Protein AF-A0A960PMR4-F1 (afdb_monomer_lite)

pLDDT: mean 89.42, std 12.87, range [37.19, 98.0]

Radius of gyration: 15.46 Å; chains: 1; bounding box: 34×20×46 Å

Sequence (69 aa):
ERTLKRFDRAQLNQLNFEIDRHLIEVRAEQVPVDDRAAIQKRNRTIQRLNGCRIMLQAYLSRLGRTGKA

Secondary structure (DSSP, 8-state):
-TTGGGS-HHHHHHHHHHHHHHHHHHHH----TT-HHHHHHHHHHHHHHHHHHHHHHHHHHHHHHHT--

Foldseek 3Di:
DVVCVVDDPVRLVVVLVVLVVVLVVLVPDDDPPPPPVSVVVSVVSNVVSVVVNVVSVVVSVVVVVVVPD

Structure (mmCIF, N/CA/C/O backbone):
data_AF-A0A960PMR4-F1
#
_entry.id   AF-A0A960PMR4-F1
#
loop_
_atom_site.group_PDB
_atom_site.id
_atom_site.type_symbol
_atom_site.label_atom_id
_atom_site.label_alt_id
_atom_site.label_comp_id
_atom_site.label_asym_id
_atom_site.label_entity_id
_atom_site.label_seq_id
_atom_site.pdbx_PDB_ins_code
_atom_site.Cartn_x
_atom_site.Cartn_y
_atom_site.Cartn_z
_atom_site.occupancy
_atom_site.B_iso_or_equiv
_atom_site.auth_seq_id
_atom_site.auth_comp_id
_atom_site.auth_asym_id
_atom_site.auth_atom_id
_atom_site.pdbx_PDB_model_num
ATOM 1 N N . GLU A 1 1 ? -8.314 13.274 8.512 1.00 57.28 1 GLU A N 1
ATOM 2 C CA . GLU A 1 1 ? -9.160 12.549 9.495 1.00 57.28 1 GLU A CA 1
ATOM 3 C C . GLU A 1 1 ? -10.669 12.752 9.318 1.00 57.28 1 GLU A C 1
ATOM 5 O O . GLU A 1 1 ? -11.390 11.768 9.392 1.00 57.28 1 GLU A O 1
ATOM 10 N N . ARG A 1 2 ? -11.178 13.971 9.048 1.00 65.06 2 ARG A N 1
ATOM 11 C CA . ARG A 1 2 ? -12.631 14.222 8.879 1.00 65.06 2 ARG A CA 1
ATOM 12 C C . ARG A 1 2 ? -13.319 13.373 7.796 1.00 65.06 2 ARG A C 1
ATOM 14 O O . ARG A 1 2 ? -14.468 13.001 7.990 1.00 65.06 2 ARG A O 1
ATOM 21 N N . THR A 1 3 ? -12.628 13.037 6.707 1.00 71.88 3 THR A N 1
ATOM 22 C CA . THR A 1 3 ? -13.186 12.234 5.603 1.00 71.88 3 THR A CA 1
ATOM 23 C C . THR A 1 3 ? -13.522 10.798 6.016 1.00 71.88 3 THR A C 1
ATOM 25 O O . THR A 1 3 ? -14.555 10.283 5.613 1.00 71.88 3 THR A O 1
ATOM 28 N N . LEU A 1 4 ? -12.699 10.170 6.865 1.00 78.00 4 LEU A N 1
ATOM 29 C CA . LEU A 1 4 ? -12.883 8.769 7.273 1.00 78.00 4 LEU A CA 1
ATOM 30 C C . LEU A 1 4 ? -14.009 8.583 8.302 1.00 78.00 4 LEU A C 1
ATOM 32 O O . LEU A 1 4 ? -14.565 7.499 8.405 1.00 78.00 4 LEU A O 1
ATOM 36 N N . LYS A 1 5 ? -14.386 9.649 9.023 1.00 76.88 5 LYS A N 1
ATOM 37 C CA . LYS A 1 5 ? -15.437 9.623 10.057 1.00 76.88 5 LYS A CA 1
ATOM 38 C C . LYS A 1 5 ? -16.849 9.367 9.521 1.00 76.88 5 LYS A C 1
ATOM 40 O O . LYS A 1 5 ? -17.746 9.119 10.314 1.00 76.88 5 LYS A O 1
ATOM 45 N N . ARG A 1 6 ? -17.059 9.500 8.208 1.00 84.56 6 ARG A N 1
ATOM 46 C CA . ARG A 1 6 ? -18.369 9.307 7.563 1.00 84.56 6 ARG A CA 1
ATOM 47 C C . ARG A 1 6 ? -18.618 7.870 7.114 1.00 84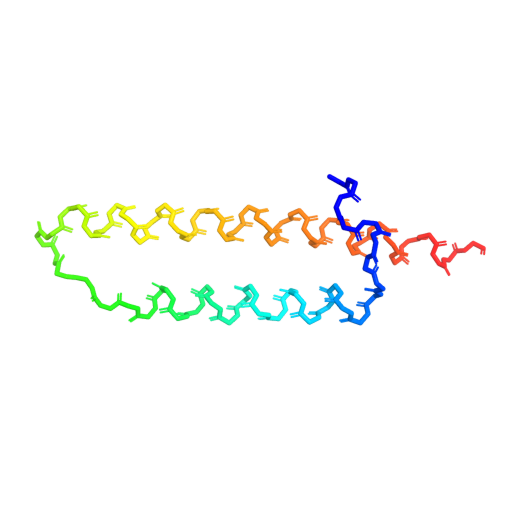.56 6 ARG A C 1
ATOM 49 O O . ARG A 1 6 ? -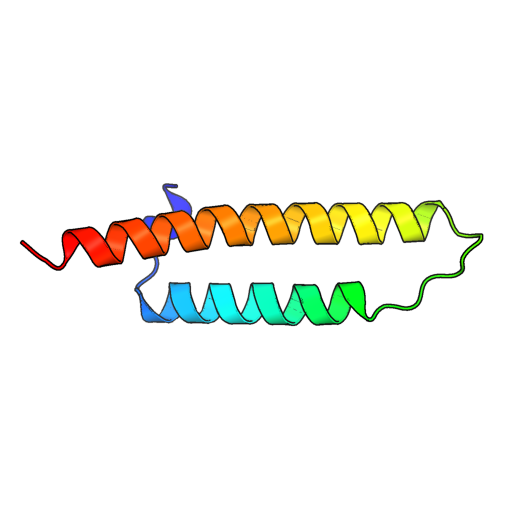19.723 7.576 6.681 1.00 84.56 6 ARG A O 1
ATOM 56 N N . PHE A 1 7 ? -17.600 7.019 7.182 1.00 86.12 7 PHE A N 1
ATOM 57 C CA . PHE A 1 7 ? -17.694 5.630 6.767 1.00 86.12 7 PHE A CA 1
ATOM 58 C C . PHE A 1 7 ? -17.911 4.734 7.979 1.00 86.12 7 PHE A C 1
ATOM 60 O O . PHE A 1 7 ? -17.302 4.941 9.033 1.00 86.12 7 PHE A O 1
ATOM 67 N N . ASP A 1 8 ? -18.752 3.720 7.816 1.00 88.81 8 ASP A N 1
ATOM 68 C CA . ASP A 1 8 ? -18.873 2.655 8.800 1.00 88.81 8 ASP A CA 1
ATOM 69 C C . ASP A 1 8 ? -17.642 1.725 8.773 1.00 88.81 8 ASP A C 1
ATOM 71 O O . ASP A 1 8 ? -16.755 1.808 7.914 1.00 88.81 8 ASP A O 1
ATOM 75 N N . ARG A 1 9 ? -17.564 0.812 9.745 1.00 88.25 9 ARG A N 1
ATOM 76 C CA . ARG A 1 9 ? -16.423 -0.101 9.862 1.00 88.25 9 ARG A CA 1
ATOM 77 C C . ARG A 1 9 ? -16.273 -1.027 8.651 1.00 88.25 9 ARG A C 1
ATOM 79 O O . ARG A 1 9 ? -15.138 -1.320 8.274 1.00 88.25 9 ARG A O 1
ATOM 86 N N . ALA A 1 10 ? -17.373 -1.493 8.066 1.00 90.31 10 ALA A N 1
ATOM 87 C CA . ALA A 1 10 ? -17.346 -2.397 6.922 1.00 90.31 10 ALA A CA 1
ATOM 88 C C . ALA A 1 10 ? -16.824 -1.674 5.673 1.00 90.31 10 ALA A C 1
ATOM 90 O O . ALA A 1 10 ? -15.930 -2.181 5.000 1.00 90.31 10 ALA A O 1
ATOM 91 N N . GLN A 1 11 ? -17.283 -0.447 5.435 1.00 92.50 11 GLN A N 1
ATOM 92 C CA . GLN A 1 11 ? -16.813 0.424 4.362 1.00 92.50 11 GLN A CA 1
ATOM 93 C C . GLN A 1 11 ? -15.325 0.757 4.504 1.00 92.50 11 GLN A C 1
ATOM 95 O O . GLN A 1 11 ? -14.587 0.731 3.521 1.00 92.50 11 GLN A O 1
ATOM 100 N N . LEU A 1 12 ? -14.851 1.026 5.725 1.00 93.56 12 LEU A N 1
ATOM 101 C CA . LEU A 1 12 ? -13.427 1.269 5.973 1.00 93.56 12 LEU A CA 1
ATOM 102 C C . LEU A 1 12 ? -12.574 0.008 5.757 1.00 93.56 12 LEU A C 1
ATOM 104 O O . LEU A 1 12 ? -11.460 0.109 5.244 1.00 93.56 12 LEU A O 1
ATOM 108 N N . ASN A 1 13 ? -13.079 -1.173 6.124 1.00 91.94 13 ASN A N 1
ATOM 109 C CA . ASN A 1 13 ? -12.403 -2.442 5.845 1.00 91.94 13 ASN A CA 1
ATOM 110 C C . ASN A 1 13 ? -12.351 -2.724 4.332 1.00 91.94 13 ASN A C 1
ATOM 112 O O . ASN A 1 13 ? -11.292 -3.103 3.833 1.00 91.94 13 ASN A O 1
ATOM 116 N N . GLN A 1 14 ? -13.446 -2.479 3.599 1.00 94.81 14 GLN A N 1
ATOM 117 C CA . GLN A 1 14 ? -13.476 -2.596 2.137 1.00 94.81 14 GLN A CA 1
ATOM 118 C C . GLN A 1 14 ? -12.478 -1.635 1.491 1.00 94.81 14 GLN A C 1
ATOM 120 O O . GLN A 1 14 ? -11.710 -2.030 0.620 1.00 94.81 14 GLN A O 1
ATOM 125 N N . LEU A 1 15 ? -12.429 -0.384 1.956 1.00 94.50 15 LEU A N 1
ATOM 126 C CA . LEU A 1 15 ? -11.459 0.590 1.469 1.00 94.50 15 LEU A CA 1
ATOM 127 C C . LEU A 1 15 ? -10.016 0.121 1.708 1.00 94.50 15 LEU A C 1
ATOM 129 O O . LEU A 1 15 ? -9.170 0.294 0.836 1.00 94.50 15 LEU A O 1
ATOM 133 N N . ASN A 1 16 ? -9.727 -0.497 2.860 1.00 94.44 16 ASN A N 1
ATOM 134 C CA . ASN A 1 16 ? -8.403 -1.062 3.119 1.00 94.44 16 ASN A CA 1
ATOM 135 C C . ASN A 1 16 ? -8.076 -2.199 2.141 1.00 94.44 16 ASN A C 1
ATOM 137 O O . ASN A 1 16 ? -6.972 -2.228 1.604 1.00 94.44 16 ASN A O 1
ATOM 141 N N . PHE A 1 17 ? -9.034 -3.095 1.890 1.00 96.12 17 PHE A N 1
ATOM 142 C CA . PHE A 1 17 ? -8.879 -4.178 0.921 1.00 96.12 17 PHE A CA 1
ATOM 143 C C . PHE A 1 17 ? -8.579 -3.651 -0.490 1.00 96.12 17 PHE A C 1
ATOM 145 O O . PHE A 1 17 ? -7.622 -4.099 -1.113 1.00 96.12 17 PHE A O 1
ATOM 152 N N . GLU A 1 18 ? -9.332 -2.661 -0.975 1.00 97.31 18 GLU A N 1
ATOM 153 C CA . GLU A 1 18 ? -9.103 -2.089 -2.310 1.00 97.31 18 GLU A CA 1
ATOM 154 C C . GLU A 1 18 ? -7.741 -1.391 -2.422 1.00 97.31 18 GLU A C 1
ATOM 156 O O . GLU A 1 18 ? -7.062 -1.520 -3.440 1.00 97.31 18 GLU A O 1
ATOM 161 N N . ILE A 1 19 ? -7.297 -0.691 -1.369 1.00 96.81 19 ILE A N 1
ATOM 162 C CA . ILE A 1 19 ? -5.956 -0.085 -1.333 1.00 96.81 19 ILE A CA 1
ATOM 163 C C . ILE A 1 19 ? -4.872 -1.168 -1.415 1.00 96.81 19 ILE A C 1
ATOM 165 O O . ILE A 1 19 ? -3.901 -1.004 -2.158 1.00 96.81 19 ILE A O 1
ATOM 169 N N . ASP A 1 20 ? -5.030 -2.268 -0.674 1.00 96.62 20 ASP A N 1
ATOM 170 C CA . ASP A 1 20 ? -4.096 -3.396 -0.703 1.00 96.62 20 ASP A CA 1
ATOM 171 C C . ASP A 1 20 ? -4.081 -4.072 -2.087 1.00 96.62 20 ASP A C 1
ATOM 173 O O . ASP A 1 20 ? -3.004 -4.327 -2.631 1.00 96.62 20 ASP A O 1
ATOM 177 N N . ARG A 1 21 ? -5.252 -4.279 -2.704 1.00 97.56 21 ARG A N 1
ATOM 178 C CA . ARG A 1 21 ? -5.377 -4.826 -4.064 1.00 97.56 21 ARG A CA 1
ATOM 179 C C . ARG A 1 21 ? -4.660 -3.952 -5.094 1.00 97.56 21 ARG A C 1
ATOM 181 O O . ARG A 1 21 ? -3.812 -4.450 -5.831 1.00 97.56 21 ARG A O 1
ATOM 188 N N . HIS A 1 22 ? -4.919 -2.645 -5.101 1.00 97.25 22 HIS A N 1
ATOM 189 C CA . HIS A 1 22 ? -4.245 -1.723 -6.019 1.00 97.25 22 HIS A CA 1
ATOM 190 C C . HIS A 1 22 ? -2.736 -1.630 -5.773 1.00 97.25 22 HIS A C 1
ATOM 192 O O . HIS A 1 22 ? -1.968 -1.485 -6.722 1.00 97.25 22 HIS A O 1
ATOM 198 N N . LEU A 1 23 ? -2.268 -1.739 -4.526 1.00 97.38 23 LEU A N 1
ATOM 199 C CA . LEU A 1 23 ? -0.831 -1.804 -4.246 1.00 97.38 23 LEU A CA 1
ATOM 200 C C . LEU A 1 23 ? -0.171 -3.025 -4.892 1.00 97.38 23 LEU A C 1
ATOM 202 O O . LEU A 1 23 ? 0.961 -2.912 -5.363 1.00 97.38 23 LEU A O 1
ATOM 206 N N . ILE A 1 24 ? -0.849 -4.174 -4.898 1.00 97.44 24 ILE A N 1
ATOM 207 C CA . ILE A 1 24 ? -0.359 -5.390 -5.557 1.00 97.44 24 ILE A CA 1
ATOM 2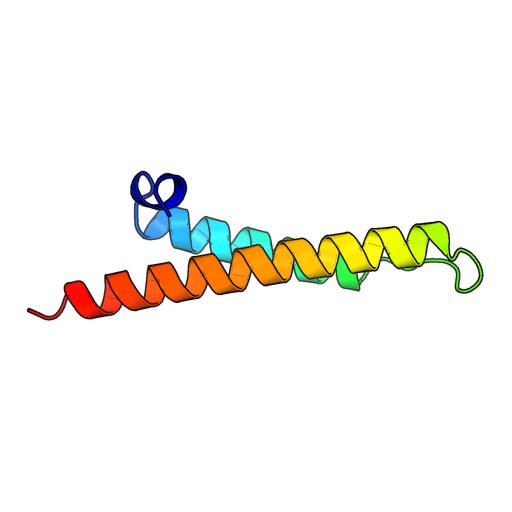08 C C . ILE A 1 24 ? -0.302 -5.174 -7.070 1.00 97.44 24 ILE A C 1
ATOM 210 O O . ILE A 1 24 ? 0.745 -5.405 -7.670 1.00 97.44 24 ILE A O 1
ATOM 214 N N . GLU A 1 25 ? -1.377 -4.660 -7.667 1.00 97.38 25 GLU A N 1
ATOM 215 C CA . GLU A 1 25 ? -1.463 -4.389 -9.109 1.00 97.38 25 GLU A CA 1
ATOM 216 C C . GLU A 1 25 ? -0.356 -3.435 -9.581 1.00 97.38 25 GLU A C 1
ATOM 218 O O . GLU A 1 25 ? 0.402 -3.760 -10.493 1.00 97.38 25 GLU A O 1
ATOM 223 N N . VAL A 1 26 ? -0.173 -2.302 -8.894 1.00 96.75 26 VAL A N 1
ATOM 224 C CA . VAL A 1 26 ? 0.860 -1.309 -9.243 1.00 96.75 26 VAL A CA 1
ATOM 225 C C . VAL A 1 26 ? 2.277 -1.857 -9.034 1.00 96.75 26 VAL A C 1
ATOM 227 O O . VAL A 1 26 ? 3.209 -1.447 -9.718 1.00 96.75 26 VAL A O 1
ATOM 230 N N . ARG A 1 27 ? 2.487 -2.781 -8.090 1.00 95.88 27 ARG A N 1
ATOM 231 C CA . ARG A 1 27 ? 3.793 -3.442 -7.911 1.00 95.88 27 ARG A CA 1
ATOM 232 C C . ARG A 1 27 ? 4.068 -4.495 -8.980 1.00 95.88 27 ARG A C 1
ATOM 234 O O . ARG A 1 27 ? 5.233 -4.713 -9.301 1.00 95.88 27 ARG A O 1
ATOM 241 N N . ALA A 1 28 ? 3.023 -5.133 -9.497 1.00 96.62 28 ALA A N 1
ATOM 242 C CA . ALA A 1 28 ? 3.115 -6.125 -10.560 1.00 96.62 28 ALA A CA 1
ATOM 243 C C . ALA A 1 28 ? 3.304 -5.495 -11.952 1.00 96.62 28 ALA A C 1
ATOM 245 O O . ALA A 1 28 ? 3.757 -6.187 -12.863 1.00 96.62 28 ALA A O 1
ATOM 246 N N . GLU A 1 29 ? 3.006 -4.200 -12.122 1.00 94.38 29 GLU A N 1
ATOM 247 C CA . GLU A 1 29 ? 3.280 -3.471 -13.366 1.00 94.38 29 GLU A CA 1
ATOM 248 C C . GLU A 1 29 ? 4.755 -3.583 -13.768 1.00 94.38 29 GLU A C 1
ATOM 250 O O . GLU A 1 29 ? 5.662 -3.065 -13.096 1.00 94.38 29 GLU A O 1
ATOM 255 N N . GLN A 1 30 ? 4.987 -4.216 -14.918 1.00 93.00 30 GLN A N 1
ATOM 256 C CA . GLN A 1 30 ? 6.284 -4.198 -15.571 1.00 93.00 30 GLN A CA 1
ATOM 257 C C . GLN A 1 30 ? 6.487 -2.853 -16.259 1.00 93.00 30 GLN A C 1
ATOM 259 O O . GLN A 1 30 ? 5.679 -2.420 -17.076 1.00 93.00 30 GLN A O 1
ATOM 264 N N . VAL A 1 31 ? 7.585 -2.194 -15.908 1.00 93.88 31 VAL A N 1
ATOM 265 C CA . VAL A 1 31 ? 7.991 -0.915 -16.483 1.00 93.88 31 VAL A CA 1
ATOM 266 C C . VAL A 1 31 ? 9.370 -1.115 -17.106 1.00 93.88 31 VAL A C 1
ATOM 268 O O . VAL A 1 31 ? 10.221 -1.713 -16.436 1.00 93.88 31 VAL A O 1
ATOM 271 N N . PRO A 1 32 ? 9.610 -0.644 -18.344 1.00 94.94 32 PRO A N 1
ATOM 272 C CA . PRO A 1 32 ? 10.934 -0.682 -18.954 1.00 94.94 32 PRO A CA 1
ATOM 273 C C . PRO A 1 32 ? 11.988 -0.050 -18.039 1.00 94.94 32 PRO A C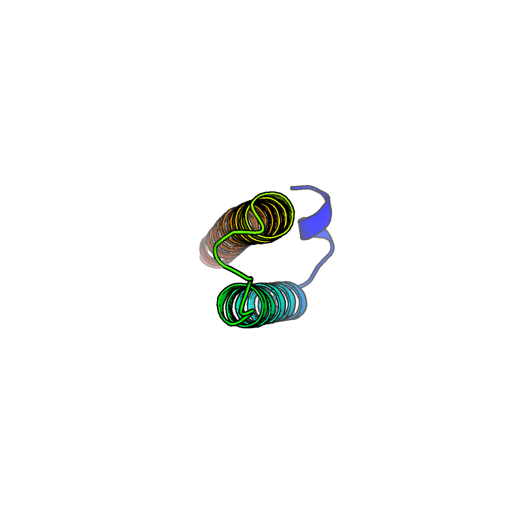 1
ATOM 275 O O . PRO A 1 32 ? 11.746 0.977 -17.404 1.00 94.94 32 PRO A O 1
ATOM 278 N N . VAL A 1 33 ? 13.156 -0.683 -17.939 1.00 92.44 33 VAL A N 1
ATOM 279 C CA . VAL A 1 33 ? 14.204 -0.305 -16.971 1.00 92.44 33 VAL A CA 1
ATOM 280 C C . VAL A 1 33 ? 14.827 1.058 -17.298 1.00 92.44 33 VAL A C 1
ATOM 282 O O . VAL A 1 33 ? 15.303 1.769 -16.413 1.00 92.44 33 VAL A O 1
ATOM 285 N N . ASP A 1 34 ? 14.805 1.436 -18.568 1.00 96.44 34 ASP A N 1
ATOM 286 C CA . ASP A 1 34 ? 15.303 2.695 -19.109 1.00 96.44 34 ASP A CA 1
ATOM 287 C C . ASP A 1 34 ? 14.267 3.833 -19.064 1.00 96.44 34 ASP A C 1
ATOM 289 O O . ASP A 1 34 ? 14.649 5.009 -19.064 1.00 96.44 34 ASP A O 1
ATOM 293 N N . ASP A 1 35 ? 12.975 3.524 -18.914 1.00 96.31 35 ASP A N 1
ATOM 294 C CA . ASP A 1 35 ? 11.920 4.528 -18.758 1.00 96.31 35 ASP A CA 1
ATOM 295 C C . ASP A 1 35 ? 11.855 5.066 -17.319 1.00 96.31 35 ASP A C 1
ATOM 297 O O . ASP A 1 35 ? 11.015 4.714 -16.479 1.00 96.31 35 ASP A O 1
ATOM 301 N N . ARG A 1 36 ? 12.760 6.005 -17.034 1.00 96.38 36 ARG A N 1
ATOM 302 C CA . ARG A 1 36 ? 12.830 6.697 -15.741 1.00 96.38 36 ARG A CA 1
ATOM 303 C C . ARG A 1 36 ? 11.522 7.402 -15.376 1.00 96.38 36 ARG A C 1
ATOM 305 O O . ARG A 1 36 ? 11.192 7.477 -14.190 1.00 96.38 36 ARG A O 1
ATOM 312 N N . ALA A 1 37 ? 10.783 7.930 -16.351 1.00 96.56 37 ALA A N 1
ATOM 313 C CA . ALA A 1 37 ? 9.558 8.678 -16.088 1.00 96.56 37 ALA A CA 1
ATOM 314 C C . ALA A 1 37 ? 8.443 7.745 -15.595 1.00 96.56 37 ALA A C 1
ATOM 316 O O . ALA A 1 37 ? 7.790 8.039 -14.582 1.00 96.56 37 ALA A O 1
ATOM 317 N N . ALA A 1 38 ? 8.272 6.596 -16.251 1.00 95.62 38 ALA A N 1
ATOM 318 C CA . ALA A 1 38 ? 7.319 5.574 -15.842 1.00 95.62 38 ALA A CA 1
ATOM 319 C C . ALA A 1 38 ? 7.689 4.956 -14.483 1.00 95.62 38 ALA A C 1
ATOM 321 O O . ALA A 1 38 ? 6.820 4.840 -13.612 1.00 95.62 38 ALA A O 1
ATOM 322 N N . ILE A 1 39 ? 8.976 4.677 -14.231 1.00 97.19 39 ILE A N 1
ATOM 323 C CA . ILE A 1 39 ? 9.450 4.167 -12.931 1.00 97.19 39 ILE A CA 1
ATOM 324 C C . ILE A 1 39 ? 9.096 5.145 -11.806 1.00 97.19 39 ILE A C 1
ATOM 326 O O . ILE A 1 39 ? 8.526 4.760 -10.780 1.00 97.19 39 ILE A O 1
ATOM 330 N N . GLN A 1 40 ? 9.389 6.433 -11.994 1.00 97.25 40 GLN A N 1
ATOM 331 C CA . GLN A 1 40 ? 9.061 7.448 -10.997 1.00 97.25 40 GLN A CA 1
ATOM 332 C C . GLN A 1 40 ? 7.548 7.581 -10.788 1.00 97.25 40 GLN A C 1
ATOM 334 O O . GLN A 1 40 ? 7.097 7.730 -9.651 1.00 97.25 40 GLN A O 1
ATOM 339 N N . LYS A 1 41 ? 6.744 7.514 -11.858 1.00 96.88 41 LYS A N 1
ATOM 340 C CA . LYS A 1 41 ? 5.277 7.551 -11.767 1.00 96.88 41 LYS A CA 1
ATOM 341 C C . LYS A 1 41 ? 4.737 6.375 -10.946 1.00 96.88 41 LYS A C 1
ATOM 343 O O . LYS A 1 41 ? 3.909 6.603 -10.056 1.00 96.88 41 LYS A O 1
ATOM 348 N N . ARG A 1 42 ? 5.235 5.158 -11.185 1.00 97.06 42 ARG A N 1
ATOM 349 C CA . ARG A 1 42 ? 4.887 3.958 -10.408 1.00 97.06 42 ARG A CA 1
ATOM 350 C C . ARG A 1 42 ? 5.257 4.135 -8.936 1.00 97.06 42 ARG A C 1
ATOM 352 O O . ARG A 1 42 ? 4.401 4.005 -8.062 1.00 97.06 42 ARG A O 1
ATOM 359 N N . ASN A 1 43 ? 6.489 4.562 -8.653 1.00 96.81 43 ASN A N 1
ATOM 360 C CA . ASN A 1 43 ? 6.975 4.765 -7.284 1.00 96.81 43 ASN A CA 1
ATOM 361 C C . ASN A 1 43 ? 6.165 5.824 -6.519 1.00 96.81 43 ASN A C 1
ATOM 363 O O .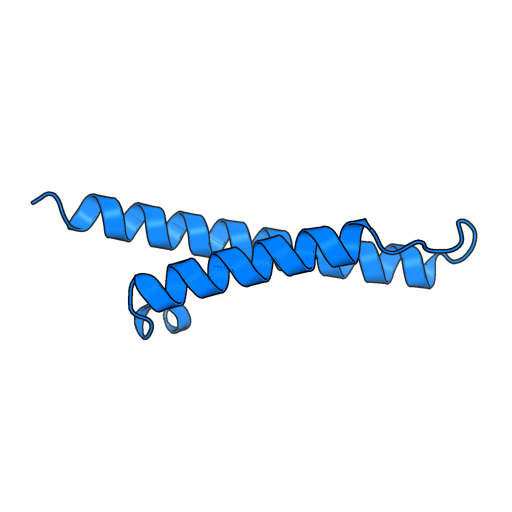 ASN A 1 43 ? 5.782 5.594 -5.371 1.00 96.81 43 ASN A O 1
ATOM 367 N N . ARG A 1 44 ? 5.820 6.952 -7.159 1.00 97.75 44 ARG A N 1
ATOM 368 C CA . ARG A 1 44 ? 4.946 7.980 -6.562 1.00 97.75 44 ARG A CA 1
ATOM 369 C C . ARG A 1 44 ? 3.551 7.445 -6.247 1.00 97.75 44 ARG A C 1
ATOM 371 O O . ARG A 1 44 ? 2.926 7.866 -5.276 1.00 97.75 44 ARG A O 1
ATOM 378 N N . THR A 1 45 ? 3.030 6.543 -7.070 1.00 97.12 45 THR A N 1
ATOM 379 C CA . THR A 1 45 ? 1.719 5.921 -6.842 1.00 97.12 45 THR A CA 1
ATOM 380 C C . THR A 1 45 ? 1.775 4.964 -5.655 1.00 97.12 45 THR A C 1
ATOM 382 O O . THR A 1 45 ? 0.966 5.100 -4.739 1.00 97.12 45 THR A O 1
ATOM 385 N N . ILE A 1 46 ? 2.800 4.110 -5.591 1.00 97.81 46 ILE A N 1
ATOM 386 C CA . ILE A 1 46 ? 3.056 3.223 -4.446 1.00 97.81 46 ILE A CA 1
ATOM 387 C C . ILE A 1 46 ? 3.194 4.027 -3.147 1.00 97.81 46 ILE A C 1
ATOM 389 O O . ILE A 1 46 ? 2.577 3.687 -2.138 1.00 97.81 46 ILE A O 1
ATOM 393 N N . GLN A 1 47 ? 3.970 5.114 -3.160 1.00 98.00 47 GLN A N 1
ATOM 394 C CA . GLN A 1 47 ? 4.172 5.954 -1.979 1.00 98.00 47 GLN A CA 1
ATOM 395 C C . GLN A 1 47 ? 2.856 6.560 -1.475 1.00 98.00 47 GLN A C 1
ATOM 397 O O . GLN A 1 47 ? 2.585 6.526 -0.274 1.00 98.00 47 GLN A O 1
ATOM 402 N N . ARG A 1 48 ? 2.016 7.073 -2.383 1.00 97.00 48 ARG A N 1
ATOM 403 C CA . ARG A 1 48 ? 0.705 7.640 -2.030 1.00 97.00 48 ARG A CA 1
ATOM 404 C C . ARG A 1 48 ? -0.225 6.587 -1.430 1.00 97.00 48 ARG A C 1
ATOM 406 O O . ARG A 1 48 ? -0.786 6.825 -0.363 1.00 97.00 48 ARG A O 1
ATOM 413 N N . LEU A 1 49 ? -0.334 5.419 -2.062 1.00 96.94 49 LEU A N 1
ATOM 414 C CA . LEU A 1 49 ? -1.178 4.325 -1.575 1.00 96.94 49 LEU A CA 1
ATOM 415 C C . LEU A 1 49 ? -0.721 3.807 -0.203 1.00 96.94 49 LEU A C 1
ATOM 417 O O . LEU A 1 49 ? -1.550 3.621 0.686 1.00 96.94 49 LEU A O 1
ATOM 421 N N . ASN A 1 50 ? 0.590 3.663 0.017 1.00 97.38 50 ASN A N 1
ATOM 422 C CA . ASN A 1 50 ? 1.132 3.307 1.332 1.00 97.38 50 ASN A CA 1
ATOM 423 C C . ASN A 1 50 ? 0.783 4.355 2.400 1.00 97.38 50 ASN A C 1
ATOM 425 O O . ASN A 1 50 ? 0.396 3.990 3.509 1.00 97.38 50 ASN A O 1
ATOM 429 N N . GLY A 1 51 ? 0.872 5.649 2.072 1.00 95.69 51 GLY A N 1
ATOM 430 C CA . GLY A 1 51 ? 0.462 6.726 2.976 1.00 95.69 51 GLY A CA 1
ATOM 431 C C . GLY A 1 51 ? -1.017 6.628 3.364 1.00 95.69 51 GLY A C 1
ATOM 432 O O . GLY A 1 51 ? -1.350 6.653 4.550 1.00 95.69 51 GLY A O 1
ATOM 433 N N . CYS A 1 52 ? -1.900 6.430 2.380 1.00 94.38 52 CYS A N 1
ATOM 434 C CA . CYS A 1 52 ? -3.330 6.219 2.615 1.00 94.38 52 CYS A CA 1
ATOM 435 C C . CYS A 1 52 ? -3.593 5.000 3.509 1.00 94.38 52 CYS A C 1
ATOM 437 O O . CYS A 1 52 ? -4.354 5.100 4.474 1.00 94.38 52 CYS A O 1
ATOM 439 N N . ARG A 1 53 ? -2.924 3.875 3.231 1.00 95.00 53 ARG A N 1
ATOM 440 C CA . ARG A 1 53 ? -3.025 2.635 4.009 1.00 95.00 53 ARG A CA 1
ATOM 441 C C . ARG A 1 53 ? -2.641 2.846 5.471 1.00 95.00 53 ARG A C 1
ATOM 443 O O . ARG A 1 53 ? -3.403 2.473 6.357 1.00 95.00 53 ARG A O 1
ATOM 450 N N . ILE A 1 54 ? -1.502 3.490 5.735 1.00 94.81 54 ILE A N 1
ATOM 451 C CA . ILE A 1 54 ? -1.030 3.770 7.101 1.00 94.81 54 ILE A CA 1
ATOM 452 C C . ILE A 1 54 ? -2.055 4.621 7.862 1.00 94.81 54 ILE A C 1
ATOM 454 O O . ILE A 1 54 ? -2.409 4.302 8.998 1.00 94.81 54 ILE A O 1
ATOM 458 N N . MET A 1 55 ? -2.576 5.679 7.232 1.00 93.00 55 MET A N 1
ATOM 459 C CA . MET A 1 55 ? -3.588 6.542 7.850 1.00 93.00 55 MET A CA 1
ATOM 460 C C . MET A 1 55 ? -4.882 5.783 8.170 1.00 93.00 55 MET A C 1
ATOM 462 O O . MET A 1 55 ? -5.445 5.952 9.254 1.00 93.00 55 MET A O 1
ATOM 466 N N . LEU A 1 56 ? -5.348 4.939 7.246 1.00 92.94 56 LEU A N 1
ATOM 467 C CA . LEU A 1 56 ? -6.558 4.140 7.420 1.00 92.94 56 LEU A CA 1
ATOM 468 C C . LEU A 1 56 ? -6.390 3.095 8.529 1.00 92.94 56 LEU A C 1
ATOM 470 O O . LEU A 1 56 ? -7.251 2.983 9.400 1.00 92.94 56 LEU A O 1
ATOM 474 N N . GLN A 1 57 ? -5.259 2.391 8.561 1.00 91.44 57 GLN A N 1
ATOM 475 C CA . GLN A 1 57 ? -4.950 1.410 9.602 1.00 91.44 57 GLN A CA 1
ATOM 476 C C . GLN A 1 57 ? -4.848 2.055 10.987 1.00 91.44 57 GLN A C 1
ATOM 478 O O . GLN A 1 57 ? -5.389 1.519 11.959 1.00 91.44 57 GLN A O 1
ATOM 483 N N . ALA A 1 58 ? -4.225 3.232 11.088 1.00 91.94 58 ALA A N 1
ATOM 484 C CA . ALA A 1 58 ? -4.174 3.992 12.334 1.00 91.94 58 ALA A CA 1
ATOM 485 C C . ALA A 1 58 ? -5.582 4.381 12.819 1.00 91.94 58 ALA A C 1
ATOM 487 O O . ALA A 1 58 ? -5.892 4.243 14.005 1.00 91.94 58 ALA A O 1
ATOM 488 N N . TYR A 1 59 ? -6.456 4.808 11.905 1.00 91.81 59 TYR A N 1
ATOM 489 C CA . TYR A 1 59 ? -7.843 5.147 12.221 1.00 91.81 59 TYR A CA 1
ATOM 490 C C . TYR A 1 59 ? -8.661 3.920 12.664 1.00 91.81 59 TYR A C 1
ATOM 492 O O . TYR A 1 59 ? -9.307 3.948 13.713 1.00 91.81 59 TYR A O 1
ATOM 500 N N . LEU A 1 60 ? -8.562 2.805 11.934 1.00 89.69 60 LEU A N 1
ATOM 501 C CA . LEU A 1 60 ? -9.195 1.529 12.285 1.00 89.69 60 LEU A CA 1
ATOM 502 C C . LEU A 1 60 ? -8.721 1.007 13.651 1.00 89.69 60 LEU A C 1
ATOM 504 O O . LEU A 1 60 ? -9.522 0.472 14.421 1.00 89.69 60 LEU A O 1
ATOM 508 N N . SER A 1 61 ? -7.440 1.183 13.970 1.00 89.31 61 SER A N 1
ATOM 509 C CA . SER A 1 61 ? -6.864 0.784 15.259 1.00 89.31 61 SER A CA 1
ATOM 510 C C . SER A 1 61 ? -7.430 1.609 16.418 1.00 89.31 61 SER A C 1
ATOM 512 O O . SER A 1 61 ? -7.704 1.062 17.485 1.00 89.31 61 SER A O 1
ATOM 514 N N . ARG A 1 62 ? -7.657 2.914 16.213 1.00 88.38 62 ARG A N 1
ATOM 515 C CA . ARG A 1 62 ? -8.303 3.793 17.206 1.00 88.38 62 ARG A CA 1
ATOM 516 C C . ARG A 1 62 ? -9.755 3.385 17.456 1.00 88.38 62 ARG A C 1
ATOM 518 O O . ARG A 1 62 ? -10.127 3.219 18.612 1.00 88.38 62 ARG A O 1
ATOM 525 N N . LEU A 1 63 ? -10.528 3.134 16.394 1.00 85.19 63 LEU A N 1
ATOM 526 C CA . LEU A 1 63 ? -11.921 2.673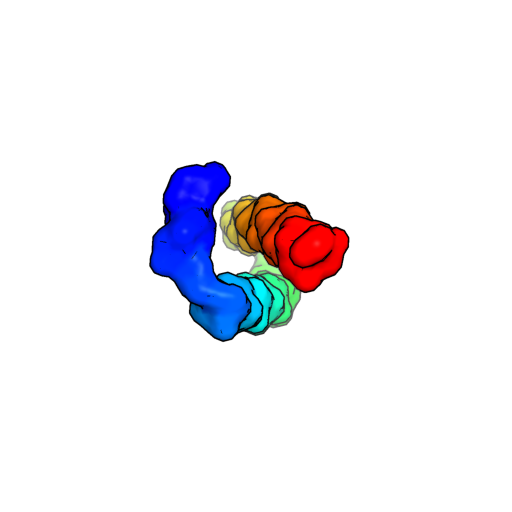 16.502 1.00 85.19 63 LEU A CA 1
ATOM 527 C C . LEU A 1 63 ? -12.054 1.353 17.281 1.00 85.19 63 LEU A C 1
ATOM 529 O O . LEU A 1 63 ? -12.979 1.190 18.072 1.00 85.19 63 LEU A O 1
ATOM 533 N N . GLY A 1 64 ? -11.121 0.417 17.080 1.00 79.06 64 GLY A N 1
ATOM 534 C CA . GLY A 1 64 ? -11.121 -0.864 17.794 1.00 79.06 64 GLY A CA 1
ATOM 535 C C . GLY A 1 64 ? -10.798 -0.745 19.289 1.00 79.06 64 GLY A C 1
ATOM 536 O O . GLY A 1 64 ? -11.207 -1.601 20.067 1.00 79.06 64 GLY A O 1
ATOM 537 N N . ARG A 1 65 ? -10.090 0.315 19.706 1.00 69.19 65 ARG A N 1
ATOM 538 C CA . ARG A 1 65 ? -9.798 0.595 21.123 1.00 69.19 65 ARG A CA 1
ATOM 539 C C . ARG A 1 65 ? -10.968 1.273 21.836 1.00 69.19 65 ARG A C 1
ATOM 541 O O . ARG A 1 65 ? -11.192 0.989 23.002 1.00 69.19 65 ARG A O 1
ATOM 548 N N . THR A 1 66 ? -11.729 2.122 21.145 1.00 61.47 66 THR A N 1
ATOM 549 C CA . THR A 1 66 ? -12.883 2.840 21.718 1.00 61.47 66 THR A CA 1
ATOM 550 C C . THR A 1 66 ? -14.131 1.976 21.920 1.00 61.47 66 THR A C 1
ATOM 552 O O . THR A 1 66 ? -15.028 2.397 22.633 1.00 61.47 66 THR A O 1
ATOM 555 N N . GLY A 1 67 ? -14.203 0.782 21.321 1.00 54.25 67 GLY A N 1
ATOM 556 C CA . GLY A 1 67 ? -15.293 -0.183 21.546 1.00 54.25 67 GLY A CA 1
ATOM 557 C C . GLY A 1 67 ? -15.099 -1.108 22.758 1.00 54.25 67 GLY A C 1
ATOM 558 O O . GLY A 1 67 ? -15.887 -2.029 22.939 1.00 54.25 67 GLY A O 1
ATOM 559 N N . LYS A 1 68 ? -14.035 -0.909 23.549 1.00 46.41 68 LYS A N 1
ATOM 560 C CA . LYS A 1 68 ? -13.780 -1.599 24.824 1.00 46.41 68 LYS A CA 1
ATOM 561 C C . LYS A 1 68 ? -13.798 -0.576 25.967 1.00 46.41 68 LYS A C 1
ATOM 563 O O . LYS A 1 68 ? -12.745 -0.259 26.516 1.00 46.41 68 LYS A O 1
ATOM 568 N N . ALA A 1 69 ? -14.963 -0.015 26.260 1.00 37.19 69 ALA A N 1
ATOM 569 C CA . ALA A 1 69 ? -15.226 0.813 27.434 1.00 37.19 69 ALA A CA 1
ATOM 570 C C . ALA A 1 69 ? -16.682 0.617 27.850 1.00 37.19 69 ALA A C 1
ATOM 572 O O . ALA A 1 69 ? -17.524 0.533 26.927 1.00 37.19 69 ALA A O 1
#